Protein AF-G9YD69-F1 (afdb_monomer_lite)

Sequence (138 aa):
MVFEASGNVRYTPLQKWIDHGVGKSYVAKRLKQPLSTAQVQALNQQAGYFVGKPYDILFGWSDTDIYCSELVWKMYFRAAGLKIGTVQRIEDFDLSSPAVKKIIKARYGDKLPLNEQVISPVAMFDSPLLETVASVGY

Radius of gyration: 15.86 Å; chains: 1; bounding box: 36×31×46 Å

Secondary structure (DSSP, 8-state):
-EEEEESEEEEE-HHHHHHTSGGG-EEEEEESSPPPHHHHHHHHHHHHHHTTPBB-SS--SSSSSB-HHHHHHHHHHHHH----S--EEGGGS---SHHHHHHHHHHHTT---TT-EE--HHHHHT-TTEEEEEEE--

pLDDT: mean 96.2, std 3.61, range [61.91, 98.56]

Organism: NCBI:txid1002364

InterPro domains:
  IPR024453 Permuted papain-like amidase enzyme, YaeF/YiiX, C92 family [PF05708] (1-133)
  IPR038765 Papain-like cysteine peptidase superfamily [SSF54001] (1-134)

Foldseek 3Di:
DDFFADQATDDDDPQVVLVVDDVSWDWDKDFPDDDDPQLVVQLVVVSVVRGGQGDDPLQAQDNNHYHGQSSVQVSNCRSPVDRQFDWDFQLVDPCPDPVSVVSCCVRQNVHNPRRGIHDDPVRNVPGPRIDTPDTDPD

Structure (mmCIF, N/CA/C/O backbone):
data_AF-G9YD69-F1
#
_entry.id   AF-G9YD69-F1
#
loop_
_atom_site.group_PDB
_atom_site.id
_atom_site.type_symbol
_atom_site.label_atom_id
_atom_site.label_alt_id
_atom_site.label_comp_id
_atom_site.label_asym_id
_atom_site.label_entity_id
_atom_site.label_seq_id
_atom_site.pdbx_PDB_ins_code
_atom_site.Cartn_x
_atom_site.Cartn_y
_atom_site.Cartn_z
_atom_site.occupancy
_atom_site.B_iso_or_equiv
_atom_site.auth_seq_id
_atom_site.auth_comp_id
_atom_site.auth_asym_id
_atom_site.auth_atom_id
_atom_site.pdbx_PDB_model_num
ATOM 1 N N . MET A 1 1 ? -7.144 12.388 6.286 1.00 95.94 1 MET A N 1
ATOM 2 C CA . MET A 1 1 ? -5.848 12.287 5.578 1.00 95.94 1 MET A CA 1
ATOM 3 C C . MET A 1 1 ? -5.703 10.870 5.047 1.00 95.94 1 MET A C 1
ATOM 5 O O . MET A 1 1 ? -6.295 9.973 5.632 1.00 95.94 1 MET A O 1
ATOM 9 N N . VAL A 1 2 ? -4.933 10.680 3.983 1.00 98.12 2 VAL A N 1
ATOM 10 C CA . VAL A 1 2 ? -4.481 9.387 3.460 1.00 98.12 2 VAL A CA 1
ATOM 11 C C . VAL A 1 2 ? -2.976 9.315 3.683 1.00 98.12 2 VAL A C 1
ATOM 13 O O . VAL A 1 2 ? -2.277 10.279 3.382 1.00 98.12 2 VAL A O 1
ATOM 16 N N . PHE A 1 3 ? -2.493 8.215 4.251 1.00 98.31 3 PHE A N 1
ATOM 17 C CA . PHE A 1 3 ? -1.065 7.949 4.391 1.00 98.31 3 PHE A CA 1
ATOM 18 C C . PHE A 1 3 ? -0.621 7.078 3.218 1.00 98.31 3 PHE A C 1
ATOM 20 O O . PHE A 1 3 ? -1.134 5.973 3.052 1.00 98.31 3 PHE A O 1
ATOM 27 N N . GLU A 1 4 ? 0.261 7.596 2.368 1.00 98.31 4 GLU A N 1
ATOM 28 C CA . GLU A 1 4 ? 0.598 6.978 1.084 1.00 98.31 4 GLU A CA 1
ATOM 29 C C . GLU A 1 4 ? 2.093 7.061 0.775 1.00 98.31 4 GLU A C 1
ATOM 31 O O . GLU A 1 4 ? 2.771 7.980 1.233 1.00 98.31 4 GLU A O 1
ATOM 36 N N . ALA A 1 5 ? 2.579 6.138 -0.059 1.00 97.94 5 ALA A N 1
ATOM 37 C CA . ALA A 1 5 ? 3.870 6.245 -0.730 1.00 97.94 5 ALA A CA 1
ATOM 38 C C . ALA A 1 5 ? 3.651 6.728 -2.174 1.00 97.94 5 ALA A C 1
ATOM 40 O O . ALA A 1 5 ? 3.166 5.973 -3.018 1.00 97.94 5 ALA A O 1
ATOM 41 N N . SER A 1 6 ? 4.002 7.984 -2.461 1.00 93.38 6 SER A N 1
ATOM 42 C CA . SER A 1 6 ? 3.846 8.610 -3.783 1.00 93.38 6 SER A CA 1
ATOM 43 C C . SER A 1 6 ? 5.035 9.541 -4.068 1.00 93.38 6 SER A C 1
ATOM 45 O O . SER A 1 6 ? 4.981 10.744 -3.799 1.00 93.38 6 SER A O 1
ATOM 47 N N . GLY A 1 7 ? 6.156 8.981 -4.526 1.00 95.00 7 GLY A N 1
ATOM 48 C CA . GLY A 1 7 ? 7.460 9.664 -4.597 1.00 95.00 7 GLY A CA 1
ATOM 49 C C . GLY A 1 7 ? 8.198 9.689 -3.251 1.00 95.00 7 GLY A C 1
ATOM 50 O O . GLY A 1 7 ? 9.357 9.293 -3.174 1.00 95.00 7 GLY A O 1
ATOM 51 N N . ASN A 1 8 ? 7.502 10.061 -2.179 1.00 97.19 8 ASN A N 1
ATOM 52 C CA . ASN A 1 8 ? 7.891 9.792 -0.797 1.00 97.19 8 ASN A CA 1
ATOM 53 C C . ASN A 1 8 ? 6.663 9.404 0.035 1.00 97.19 8 ASN A C 1
ATOM 55 O O . ASN A 1 8 ? 5.520 9.573 -0.406 1.00 97.19 8 ASN A O 1
ATOM 59 N N . VAL A 1 9 ? 6.902 8.860 1.225 1.00 98.56 9 VAL A N 1
ATOM 60 C CA . VAL A 1 9 ? 5.839 8.538 2.177 1.00 98.56 9 VAL A CA 1
ATOM 61 C C . VAL A 1 9 ? 5.357 9.802 2.880 1.00 98.56 9 VAL A C 1
ATOM 63 O O . VAL A 1 9 ? 6.141 10.500 3.529 1.00 98.56 9 VAL A O 1
ATOM 66 N N . ARG A 1 10 ? 4.057 10.091 2.791 1.00 98.12 10 ARG A N 1
ATOM 67 C CA . ARG A 1 10 ? 3.467 11.327 3.319 1.00 98.12 10 ARG A CA 1
ATOM 68 C C . ARG A 1 10 ? 1.991 11.185 3.670 1.00 98.12 10 ARG A C 1
ATOM 70 O O . ARG A 1 10 ? 1.322 10.230 3.285 1.00 98.12 10 ARG A O 1
ATOM 77 N N . TYR A 1 11 ? 1.480 12.201 4.360 1.00 98.12 11 TYR A N 1
ATOM 78 C CA . TYR A 1 11 ? 0.049 12.404 4.543 1.00 98.12 11 TYR A CA 1
ATOM 79 C C . TYR A 1 11 ? -0.498 13.356 3.481 1.00 98.12 11 TYR A C 1
ATOM 81 O O . TYR A 1 11 ? -0.031 14.487 3.351 1.00 98.12 11 TYR A O 1
ATOM 89 N N . THR A 1 12 ? -1.554 12.935 2.795 1.00 98.25 12 THR A N 1
ATOM 90 C CA . THR A 1 12 ? -2.268 13.737 1.797 1.00 98.25 12 THR A CA 1
ATOM 91 C C . THR A 1 12 ? -3.707 13.985 2.263 1.00 98.25 12 THR A C 1
ATOM 93 O O . THR A 1 12 ? -4.352 13.075 2.790 1.00 98.25 12 THR A O 1
ATOM 96 N N . PRO A 1 13 ? -4.262 15.203 2.134 1.00 98.44 13 PRO A N 1
ATOM 97 C CA . PRO A 1 13 ? -5.683 15.439 2.392 1.00 98.44 13 PRO A CA 1
ATOM 98 C C . PRO A 1 13 ? -6.558 14.518 1.540 1.00 98.44 13 PRO A C 1
ATOM 100 O O . PRO A 1 13 ? -6.278 14.339 0.360 1.00 98.44 13 PRO A O 1
ATOM 103 N N . LEU A 1 14 ? -7.623 13.953 2.121 1.00 97.94 14 LEU A N 1
ATOM 104 C CA . LEU A 1 14 ? -8.449 12.946 1.435 1.00 97.94 14 LEU A CA 1
ATOM 105 C C . LEU A 1 14 ? -8.979 13.462 0.091 1.00 97.94 14 LEU A C 1
ATOM 107 O O . LEU A 1 14 ? -8.839 12.778 -0.914 1.00 97.94 14 LEU A O 1
ATOM 111 N N . GLN A 1 15 ? -9.507 14.688 0.063 1.00 97.75 15 GLN A N 1
ATOM 112 C CA . GLN A 1 15 ? -10.021 15.281 -1.170 1.00 97.75 15 GLN A CA 1
ATOM 113 C C . GLN A 1 15 ? -8.933 15.414 -2.243 1.00 97.75 15 GLN A C 1
ATOM 115 O O . GLN A 1 15 ? -9.139 15.012 -3.380 1.00 97.75 15 GLN A O 1
ATOM 120 N N . LYS A 1 16 ? -7.741 15.886 -1.857 1.00 98.19 16 LYS A N 1
ATOM 121 C CA . LYS A 1 16 ? -6.597 16.002 -2.769 1.00 98.19 16 LYS A CA 1
ATOM 122 C C . LYS A 1 16 ? -6.154 14.640 -3.306 1.00 98.19 16 LYS A C 1
ATOM 124 O O . LYS A 1 16 ? -5.803 14.531 -4.472 1.00 98.19 16 LYS A O 1
ATOM 129 N N . TRP A 1 17 ? -6.175 13.610 -2.462 1.00 98.44 17 TRP A N 1
ATOM 130 C CA . TRP A 1 17 ? -5.864 12.242 -2.871 1.00 98.44 17 TRP A CA 1
ATOM 131 C C . TRP A 1 17 ? -6.875 11.718 -3.901 1.00 98.44 17 TRP A C 1
ATOM 133 O O . TRP A 1 17 ? -6.474 11.198 -4.937 1.00 98.44 17 TRP A O 1
ATOM 143 N N . ILE A 1 18 ? -8.174 11.936 -3.659 1.00 97.94 18 ILE A N 1
ATOM 144 C CA . ILE A 1 18 ? -9.256 11.583 -4.593 1.00 97.94 18 ILE A CA 1
ATOM 145 C C . ILE A 1 18 ? -9.096 12.329 -5.925 1.00 97.94 18 ILE A C 1
ATOM 147 O O . ILE A 1 18 ? -9.249 11.729 -6.985 1.00 97.94 18 ILE A O 1
ATOM 151 N N . ASP A 1 19 ? -8.743 13.617 -5.889 1.00 97.62 19 ASP A N 1
ATOM 152 C CA . ASP A 1 19 ? -8.570 14.439 -7.092 1.00 97.62 19 ASP A CA 1
ATOM 153 C C . ASP A 1 19 ? -7.408 13.977 -7.994 1.00 97.62 19 ASP A C 1
ATOM 155 O O . ASP A 1 19 ? -7.397 14.313 -9.177 1.00 97.62 19 ASP A O 1
ATOM 159 N N . HIS A 1 20 ? -6.449 13.197 -7.477 1.00 96.44 20 HIS A N 1
ATOM 160 C CA . HIS A 1 20 ? -5.389 12.583 -8.287 1.00 96.44 20 HIS A CA 1
ATOM 161 C C . HIS A 1 20 ? -5.841 11.304 -9.016 1.00 96.44 20 HIS A C 1
ATOM 163 O O . HIS A 1 20 ? -5.164 10.856 -9.943 1.00 96.44 20 HIS A O 1
ATOM 169 N N . GLY A 1 21 ? -6.945 10.686 -8.586 1.00 95.44 21 GLY A N 1
ATOM 170 C CA . GLY A 1 21 ? -7.464 9.452 -9.167 1.00 95.44 21 GLY A CA 1
ATOM 171 C C . GLY A 1 21 ? -8.127 9.682 -10.525 1.00 95.44 21 GLY A C 1
ATOM 172 O O . GLY A 1 21 ? -8.810 10.684 -10.746 1.00 95.44 21 GLY A O 1
ATOM 173 N N . VAL A 1 22 ? -7.975 8.722 -11.440 1.00 96.06 22 VAL A N 1
ATOM 174 C CA . VAL A 1 22 ? -8.685 8.742 -12.729 1.00 96.06 22 VAL A CA 1
ATOM 175 C C . VAL A 1 22 ? -10.192 8.757 -12.470 1.00 96.06 22 VAL A C 1
ATOM 177 O O . VAL A 1 22 ? -10.711 7.919 -11.737 1.00 96.06 22 VAL A O 1
ATOM 180 N N . GLY A 1 23 ? -10.887 9.749 -13.030 1.00 96.62 23 GLY A N 1
ATOM 181 C CA . GLY A 1 23 ? -12.329 9.923 -12.832 1.00 96.62 23 GLY A CA 1
ATOM 182 C C . GLY A 1 23 ? -12.743 10.276 -11.399 1.00 96.62 23 GLY A C 1
ATOM 183 O O . GLY A 1 23 ? -13.936 10.302 -11.117 1.00 96.62 23 GLY A O 1
ATOM 184 N N . LYS A 1 24 ? -11.787 10.558 -10.498 1.00 96.81 24 LYS A N 1
ATOM 185 C CA . LYS A 1 24 ? -12.022 10.723 -9.053 1.00 96.81 24 LYS A CA 1
ATOM 186 C C . LYS A 1 24 ? -12.693 9.503 -8.403 1.00 96.81 24 LYS A C 1
ATOM 188 O O . LYS A 1 24 ? -13.314 9.623 -7.346 1.00 96.81 24 LYS A O 1
ATOM 193 N N . SER A 1 25 ? -12.569 8.335 -9.034 1.00 96.81 25 SER A N 1
ATOM 194 C CA . SER A 1 25 ? -13.144 7.086 -8.550 1.00 96.81 25 SER A CA 1
ATOM 195 C C . SER A 1 25 ? -12.289 6.489 -7.438 1.00 96.81 25 SER A C 1
ATOM 197 O O . SER A 1 25 ? -11.058 6.536 -7.487 1.00 96.81 25 SER A O 1
ATOM 199 N N . TYR A 1 26 ? -12.932 5.896 -6.436 1.00 97.56 26 TYR A N 1
ATOM 200 C CA . TYR A 1 26 ? -12.238 5.177 -5.373 1.00 97.56 26 TYR A CA 1
ATOM 201 C C . TYR A 1 26 ? -13.115 4.094 -4.747 1.00 97.56 26 TYR A C 1
ATOM 203 O O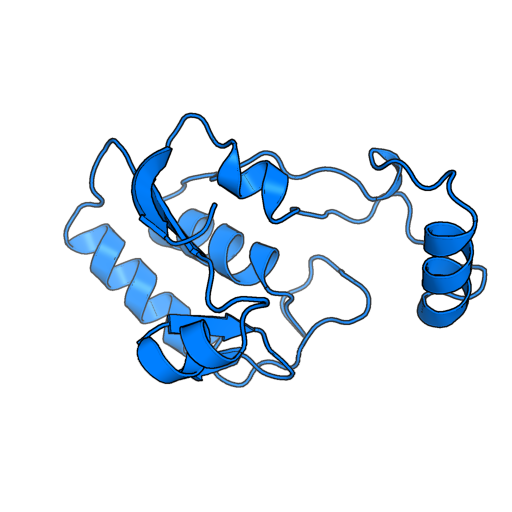 . TYR A 1 26 ? -14.342 4.178 -4.734 1.00 97.56 26 TYR A O 1
ATOM 211 N N . VAL A 1 27 ? -12.459 3.106 -4.143 1.00 98.25 27 VAL A N 1
ATOM 212 C CA . VAL A 1 27 ? -13.093 2.103 -3.285 1.00 98.25 27 VAL A CA 1
ATOM 213 C C . VAL A 1 27 ? -12.361 2.089 -1.951 1.00 98.25 27 VAL A C 1
ATOM 215 O O . VAL A 1 27 ? -11.134 2.014 -1.909 1.00 98.25 27 VAL A O 1
ATOM 218 N N . ALA A 1 28 ? -13.108 2.160 -0.851 1.00 98.25 28 ALA A N 1
ATOM 219 C CA . ALA A 1 28 ? -12.563 2.065 0.495 1.00 98.25 28 ALA A CA 1
ATOM 220 C C . ALA A 1 28 ? -12.857 0.687 1.090 1.00 98.25 28 ALA A C 1
ATOM 222 O O . ALA A 1 28 ? -14.010 0.249 1.151 1.00 98.25 28 ALA A O 1
ATOM 223 N N . LYS A 1 29 ? -11.800 0.028 1.567 1.00 98.25 29 LYS A N 1
ATOM 224 C CA . LYS A 1 29 ? -11.862 -1.250 2.277 1.00 98.25 29 LYS A CA 1
ATOM 225 C C . LYS A 1 29 ? -11.600 -1.042 3.769 1.00 98.25 29 LYS A C 1
ATOM 227 O O . LYS A 1 29 ? -10.810 -0.178 4.149 1.00 98.25 29 LYS A O 1
ATOM 232 N N . ARG A 1 30 ? -12.240 -1.848 4.614 1.00 98.12 30 ARG A N 1
ATOM 233 C CA . ARG A 1 30 ? -12.033 -1.885 6.070 1.00 98.12 30 ARG A CA 1
ATOM 234 C C . ARG A 1 30 ? -11.933 -3.331 6.542 1.00 98.12 30 ARG A C 1
ATOM 236 O O . ARG A 1 30 ? -12.529 -4.205 5.929 1.00 98.12 30 ARG A O 1
ATOM 243 N N . LEU A 1 31 ? -11.189 -3.584 7.619 1.00 98.25 31 LEU A N 1
ATOM 244 C CA . LEU A 1 31 ? -11.210 -4.889 8.283 1.00 98.25 31 LEU A CA 1
ATOM 245 C C . LEU A 1 31 ? -12.619 -5.205 8.799 1.00 98.25 31 LEU A C 1
ATOM 247 O O . LEU A 1 31 ? -13.207 -4.385 9.501 1.00 98.25 31 LEU A O 1
ATOM 251 N N . LYS A 1 32 ? -13.101 -6.419 8.518 1.00 98.25 32 LYS A N 1
ATOM 252 C CA . LYS A 1 32 ? -14.365 -6.952 9.060 1.00 98.25 32 LYS A CA 1
ATOM 253 C C . LYS A 1 32 ? -14.345 -7.032 10.585 1.00 98.25 32 LYS A C 1
ATOM 255 O O . LYS A 1 32 ? -15.362 -6.849 11.238 1.00 98.25 32 LYS A O 1
ATOM 260 N N . GLN A 1 33 ? -13.172 -7.333 11.141 1.00 96.69 33 GLN A N 1
ATOM 261 C CA . GLN A 1 33 ? -12.919 -7.303 12.576 1.00 96.69 33 GLN A CA 1
ATOM 262 C C . GLN A 1 33 ? -12.113 -6.042 12.902 1.00 96.69 33 GLN A C 1
ATOM 264 O O . GLN A 1 33 ? -10.963 -5.940 12.463 1.00 96.69 33 GLN A O 1
ATOM 269 N N . PRO A 1 34 ? -12.693 -5.061 13.616 1.00 96.12 34 PRO A N 1
ATOM 270 C CA . PRO A 1 34 ? -11.999 -3.825 13.946 1.00 96.12 34 PRO A CA 1
ATOM 271 C C . PRO A 1 34 ? -10.720 -4.076 14.749 1.00 96.12 34 PRO A C 1
ATOM 273 O O . PRO A 1 34 ? -10.663 -4.969 15.593 1.00 96.12 34 PRO A O 1
ATOM 276 N N . LEU A 1 35 ? -9.703 -3.244 14.516 1.00 96.88 35 LEU A N 1
ATOM 277 C CA . LEU A 1 35 ? -8.502 -3.231 15.346 1.00 96.88 35 LEU A CA 1
ATOM 278 C C . LEU A 1 35 ? -8.845 -2.806 16.778 1.00 96.88 35 LEU A C 1
ATOM 280 O O . LEU A 1 35 ? -9.661 -1.906 16.991 1.00 96.88 35 LEU A O 1
ATOM 284 N N . SER A 1 36 ? -8.163 -3.397 17.757 1.00 97.94 36 SER A N 1
ATOM 285 C CA . SER A 1 36 ? -8.202 -2.906 19.133 1.00 97.94 36 SER A CA 1
ATOM 286 C C . SER A 1 36 ? -7.565 -1.517 19.234 1.00 97.94 36 SER A C 1
ATOM 288 O O . SER A 1 36 ? -6.736 -1.129 18.406 1.00 97.94 36 SER A O 1
ATOM 290 N N . THR A 1 37 ? -7.884 -0.770 20.293 1.00 98.06 37 THR A N 1
ATOM 291 C CA . THR A 1 37 ? -7.274 0.546 20.551 1.00 98.06 37 THR A CA 1
ATOM 292 C C . THR A 1 37 ? -5.743 0.485 20.550 1.00 98.06 37 THR A C 1
ATOM 294 O O . THR A 1 37 ? -5.095 1.355 19.971 1.00 98.06 37 THR A O 1
ATOM 297 N N . ALA A 1 38 ? -5.160 -0.570 21.130 1.00 98.12 38 ALA A N 1
ATOM 298 C CA . ALA A 1 38 ? -3.712 -0.773 21.151 1.00 98.12 38 ALA A CA 1
ATOM 299 C C . ALA A 1 38 ? -3.135 -1.006 19.743 1.00 98.12 38 ALA A C 1
ATOM 301 O O . ALA A 1 38 ? -2.106 -0.432 19.396 1.00 98.12 38 ALA A O 1
ATOM 302 N N . GLN A 1 39 ? -3.820 -1.786 18.901 1.00 98.06 39 GLN A N 1
ATOM 303 C CA . GLN A 1 39 ? -3.404 -2.013 17.512 1.00 98.06 39 GLN A CA 1
ATOM 304 C C . GLN A 1 39 ? -3.505 -0.736 16.666 1.00 98.06 39 GLN A C 1
ATOM 306 O O . GLN A 1 39 ? -2.620 -0.465 15.859 1.00 98.06 39 GLN A O 1
ATOM 311 N N . VAL A 1 40 ? -4.540 0.089 16.871 1.00 97.19 40 VAL A N 1
ATOM 312 C CA . VAL A 1 40 ? -4.661 1.401 16.209 1.00 97.19 40 VAL A CA 1
ATOM 313 C C . VAL A 1 40 ? -3.520 2.332 16.628 1.00 97.19 40 VAL A C 1
ATOM 315 O O . VAL A 1 40 ? -2.919 2.994 15.782 1.00 97.19 40 VAL A O 1
ATOM 318 N N . GLN A 1 41 ? -3.184 2.370 17.919 1.00 97.25 41 GLN A N 1
ATOM 319 C CA . GLN A 1 41 ? -2.049 3.151 18.418 1.00 97.25 41 GLN A CA 1
ATOM 320 C C . GLN A 1 41 ? -0.726 2.672 17.811 1.00 97.25 41 GLN A C 1
ATOM 322 O O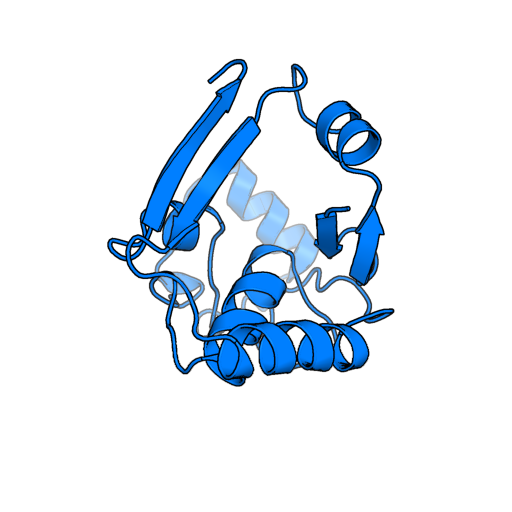 . GLN A 1 41 ? 0.041 3.497 17.318 1.00 97.25 41 GLN A O 1
ATOM 327 N N . ALA A 1 42 ? -0.489 1.359 17.769 1.00 97.69 42 ALA A N 1
ATOM 328 C CA . ALA A 1 42 ? 0.694 0.781 17.138 1.00 97.69 42 ALA A CA 1
ATOM 329 C C . ALA A 1 42 ? 0.769 1.121 15.638 1.00 97.69 42 ALA A C 1
ATOM 331 O O . ALA A 1 42 ? 1.838 1.464 15.137 1.00 97.69 42 ALA A O 1
ATOM 332 N N . LEU A 1 43 ? -0.361 1.108 14.924 1.00 95.62 43 LEU A N 1
ATOM 333 C CA . LEU A 1 43 ? -0.423 1.463 13.503 1.00 95.62 43 LEU A CA 1
ATOM 334 C C . LEU A 1 43 ? -0.055 2.936 13.270 1.00 95.62 43 LEU A C 1
ATOM 336 O O . LEU A 1 43 ? 0.725 3.242 12.369 1.00 95.62 43 LEU A O 1
ATOM 340 N N . ASN A 1 44 ? -0.539 3.840 14.124 1.00 94.31 44 ASN A N 1
ATOM 341 C CA . ASN A 1 44 ? -0.160 5.254 14.079 1.00 94.31 44 ASN A CA 1
ATOM 342 C C . ASN A 1 44 ? 1.321 5.477 14.429 1.00 94.31 44 ASN A C 1
ATOM 344 O O . ASN A 1 44 ? 1.972 6.321 13.817 1.00 94.31 44 ASN A O 1
ATOM 348 N N . GLN A 1 45 ? 1.883 4.709 15.368 1.00 95.38 45 GLN A N 1
ATOM 349 C CA . GLN A 1 45 ? 3.315 4.766 15.690 1.00 95.38 45 GLN A CA 1
ATOM 350 C C . GLN A 1 45 ? 4.183 4.293 14.518 1.00 95.38 45 GLN A C 1
ATOM 352 O O . GLN A 1 45 ? 5.194 4.927 14.214 1.00 95.38 45 GLN A O 1
ATOM 357 N N . GLN A 1 46 ? 3.770 3.234 13.810 1.00 94.50 46 GLN A N 1
ATOM 358 C CA . GLN A 1 46 ? 4.463 2.768 12.603 1.00 94.50 46 GLN A CA 1
ATOM 359 C C . GLN A 1 46 ? 4.532 3.852 11.527 1.00 94.50 46 GLN A C 1
ATOM 361 O O . GLN A 1 46 ? 5.534 3.938 10.822 1.00 94.50 46 GLN A O 1
ATOM 366 N N . ALA A 1 47 ? 3.523 4.721 11.417 1.00 94.25 47 ALA A N 1
ATOM 367 C CA . ALA A 1 47 ? 3.571 5.811 10.451 1.00 94.25 47 ALA A CA 1
ATOM 368 C C . ALA A 1 47 ? 4.808 6.705 10.661 1.00 94.25 47 ALA A C 1
ATOM 370 O O . ALA A 1 47 ? 5.470 7.050 9.687 1.00 94.25 47 ALA A O 1
ATOM 371 N N . GLY A 1 48 ? 5.197 6.987 11.911 1.00 94.44 48 GLY A N 1
ATOM 372 C CA . GLY A 1 48 ? 6.409 7.757 12.221 1.00 94.44 48 GLY A CA 1
ATOM 373 C C . GLY A 1 48 ? 7.706 7.123 11.701 1.00 94.44 48 GLY A C 1
ATOM 374 O O . GLY A 1 48 ? 8.621 7.847 11.327 1.00 94.44 48 GLY A O 1
ATOM 375 N N . TYR A 1 49 ? 7.769 5.791 11.611 1.00 95.44 49 TYR A N 1
ATOM 376 C CA . TYR A 1 49 ? 8.913 5.076 11.035 1.00 95.44 49 TYR A CA 1
ATOM 377 C C . TYR A 1 49 ? 8.996 5.229 9.509 1.00 95.44 49 TYR A C 1
ATOM 379 O O . TYR A 1 49 ? 10.091 5.286 8.952 1.00 95.44 49 TYR A O 1
ATOM 387 N N . PHE A 1 50 ? 7.849 5.270 8.824 1.00 97.44 50 PHE A N 1
ATOM 388 C CA . PHE A 1 50 ? 7.804 5.282 7.360 1.00 97.44 50 PHE A CA 1
ATOM 389 C C . PHE A 1 50 ? 7.773 6.683 6.746 1.00 97.44 50 PHE A C 1
ATOM 391 O O . PHE A 1 50 ? 8.224 6.828 5.613 1.00 97.44 50 PHE A O 1
ATOM 398 N N . VAL A 1 51 ? 7.254 7.701 7.447 1.00 97.94 51 VAL A N 1
ATOM 399 C CA . VAL A 1 51 ? 7.169 9.084 6.936 1.00 97.94 51 VAL A CA 1
ATOM 400 C C . VAL A 1 51 ? 8.519 9.534 6.367 1.00 97.94 51 VAL A C 1
ATOM 402 O O . VAL A 1 51 ? 9.555 9.419 7.014 1.00 97.94 51 VAL A O 1
ATOM 405 N N . GLY A 1 52 ? 8.496 10.075 5.148 1.00 97.94 52 GLY A N 1
ATOM 406 C CA . GLY A 1 52 ? 9.673 10.608 4.466 1.00 97.94 52 GLY A CA 1
ATOM 407 C C . GLY A 1 52 ? 10.506 9.583 3.695 1.00 97.94 52 GLY A C 1
ATOM 408 O O . GLY A 1 52 ? 11.347 10.004 2.902 1.00 97.94 52 GLY A O 1
ATOM 409 N N . LYS A 1 53 ? 10.268 8.270 3.848 1.00 98.31 53 LYS A N 1
ATOM 410 C CA . LYS A 1 53 ? 10.980 7.264 3.045 1.00 98.31 53 LYS A CA 1
ATOM 411 C C . LYS A 1 53 ? 10.734 7.481 1.545 1.00 98.31 53 LYS A C 1
ATOM 413 O O . LYS A 1 53 ? 9.610 7.833 1.162 1.00 98.31 53 LYS A O 1
ATOM 418 N N . PRO A 1 54 ? 11.763 7.303 0.700 1.00 98.19 54 PRO A N 1
ATOM 419 C CA . PRO A 1 54 ? 11.624 7.429 -0.744 1.00 98.19 54 PRO A CA 1
ATOM 420 C C . PRO A 1 54 ? 10.753 6.307 -1.316 1.00 98.19 54 PRO A C 1
ATOM 422 O O . PRO A 1 54 ? 10.613 5.237 -0.723 1.00 98.19 54 PRO A O 1
ATOM 425 N N . TYR A 1 55 ? 10.153 6.572 -2.474 1.00 98.06 55 TYR A N 1
ATOM 426 C CA . TYR A 1 55 ? 9.374 5.571 -3.190 1.00 98.06 55 TYR A CA 1
ATOM 427 C C . TYR A 1 55 ? 10.279 4.516 -3.818 1.00 98.06 55 TYR A C 1
ATOM 429 O O . TYR A 1 55 ? 11.217 4.858 -4.541 1.00 98.06 55 TYR A O 1
ATOM 437 N N . ASP A 1 56 ? 9.939 3.251 -3.596 1.00 97.50 56 ASP A N 1
ATOM 438 C CA . ASP A 1 56 ? 10.655 2.132 -4.193 1.00 97.50 56 ASP A CA 1
ATOM 439 C C . ASP A 1 56 ? 10.176 1.891 -5.629 1.00 97.50 56 ASP A C 1
ATOM 441 O O . ASP A 1 56 ? 9.073 1.399 -5.889 1.00 97.50 56 ASP A O 1
ATOM 445 N N . ILE A 1 57 ? 11.026 2.257 -6.586 1.00 93.31 57 ILE A N 1
ATOM 446 C CA . ILE A 1 57 ? 10.772 2.008 -8.006 1.00 93.31 57 ILE A CA 1
ATOM 447 C C . ILE A 1 57 ? 11.129 0.580 -8.421 1.00 93.31 57 ILE A C 1
ATOM 449 O O . ILE A 1 57 ? 10.670 0.147 -9.471 1.00 93.31 57 ILE A O 1
ATOM 453 N N . LEU A 1 58 ? 11.949 -0.134 -7.655 1.00 93.25 58 LEU A N 1
ATOM 454 C CA . LEU A 1 58 ? 12.409 -1.493 -7.928 1.00 93.25 58 LEU A CA 1
ATOM 455 C C . LEU A 1 58 ? 11.553 -2.559 -7.235 1.00 93.25 58 LEU A C 1
ATOM 457 O O . LEU A 1 58 ? 11.761 -3.739 -7.506 1.00 93.25 58 LEU A O 1
ATOM 461 N N . PHE A 1 59 ? 10.560 -2.170 -6.434 1.00 94.31 59 PHE A N 1
ATOM 462 C CA . PHE A 1 59 ? 9.665 -3.089 -5.725 1.00 94.31 59 PHE A CA 1
ATOM 463 C C . PHE A 1 59 ? 10.425 -4.163 -4.928 1.00 94.31 59 PHE A C 1
ATOM 465 O O . PHE A 1 59 ? 10.054 -5.336 -4.951 1.00 94.31 59 PHE A O 1
ATOM 472 N N . GLY A 1 60 ? 11.512 -3.766 -4.271 1.00 94.44 60 GLY A N 1
ATOM 473 C CA . GLY A 1 60 ? 12.207 -4.587 -3.295 1.00 94.44 60 GLY A CA 1
ATOM 474 C C . GLY A 1 60 ? 11.394 -4.743 -2.010 1.00 94.44 60 GLY A C 1
ATOM 475 O O . GLY A 1 60 ? 10.395 -4.065 -1.787 1.00 94.44 60 GLY A O 1
ATOM 476 N N . TRP A 1 61 ? 11.825 -5.663 -1.146 1.00 97.19 61 TRP A N 1
ATOM 477 C CA . TRP A 1 61 ? 11.147 -5.926 0.131 1.00 97.19 61 TRP A CA 1
ATOM 478 C C . TRP A 1 61 ? 11.866 -5.353 1.360 1.00 97.19 61 TRP A C 1
ATOM 480 O O . TRP A 1 61 ? 11.495 -5.615 2.513 1.00 97.19 61 TRP A O 1
ATOM 490 N N . SER A 1 62 ? 12.933 -4.587 1.142 1.00 96.19 62 SER A N 1
ATOM 491 C CA . SER A 1 62 ? 13.676 -3.936 2.221 1.00 96.19 62 SER A CA 1
ATOM 492 C C . SER A 1 62 ? 12.893 -2.748 2.808 1.00 96.19 62 SER A C 1
ATOM 494 O O . SER A 1 62 ? 1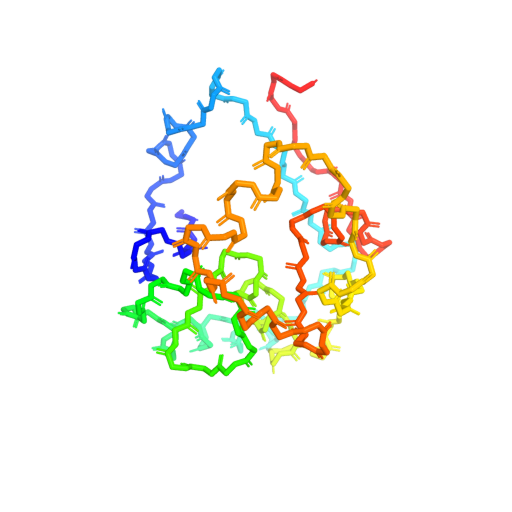1.804 -2.424 2.358 1.00 96.19 62 SER A O 1
ATOM 496 N N . ASP A 1 63 ? 13.410 -2.105 3.855 1.00 95.38 63 ASP A N 1
ATOM 497 C CA . ASP A 1 63 ? 12.792 -0.893 4.417 1.00 95.38 63 ASP A CA 1
ATOM 498 C C . ASP A 1 63 ? 13.491 0.405 3.967 1.00 95.38 63 ASP A C 1
ATOM 500 O O . ASP A 1 63 ? 13.195 1.471 4.517 1.00 95.38 63 ASP A O 1
ATOM 504 N N . THR A 1 64 ? 14.462 0.358 3.046 1.00 96.00 64 THR A N 1
ATOM 505 C CA . THR A 1 64 ? 15.207 1.561 2.615 1.00 96.00 64 THR A CA 1
ATOM 506 C C . THR A 1 64 ? 14.321 2.563 1.886 1.00 96.00 64 THR A C 1
ATOM 508 O O . THR A 1 64 ? 14.368 3.765 2.145 1.00 96.00 64 THR A O 1
ATOM 511 N N . ASP A 1 65 ? 13.476 2.030 1.030 1.00 97.31 65 ASP A N 1
ATOM 512 C CA . ASP A 1 65 ? 12.480 2.644 0.180 1.00 97.31 65 ASP A CA 1
ATOM 513 C C . ASP A 1 65 ? 11.205 1.804 0.291 1.00 97.31 65 ASP A C 1
ATOM 515 O O . ASP A 1 65 ? 11.220 0.715 0.864 1.00 97.31 65 ASP A O 1
ATOM 519 N N . ILE A 1 66 ? 10.066 2.357 -0.126 1.00 98.50 66 ILE A N 1
ATOM 520 C CA . ILE A 1 66 ? 8.798 1.639 0.010 1.00 98.50 66 ILE A CA 1
ATOM 521 C C . ILE A 1 66 ? 7.792 2.034 -1.062 1.00 98.50 66 ILE A C 1
ATOM 523 O O . ILE A 1 66 ? 7.641 3.217 -1.389 1.00 98.50 66 ILE A O 1
ATOM 527 N N . TYR A 1 67 ? 7.076 1.054 -1.606 1.00 98.25 67 TYR A N 1
ATOM 528 C CA . TYR A 1 67 ? 5.983 1.303 -2.547 1.00 98.25 67 TYR A CA 1
ATOM 529 C C . TYR A 1 67 ? 4.608 1.231 -1.869 1.00 98.25 67 TYR A C 1
ATOM 531 O O . TYR A 1 67 ? 4.459 0.910 -0.690 1.00 98.25 67 TYR A O 1
ATOM 539 N N . CYS A 1 68 ? 3.569 1.615 -2.612 1.00 97.81 68 CYS A N 1
ATOM 540 C CA . CYS A 1 68 ? 2.256 1.943 -2.054 1.00 97.81 68 CYS A CA 1
ATOM 541 C C . CYS A 1 68 ? 1.583 0.791 -1.288 1.00 97.81 68 CYS A C 1
ATOM 543 O O . CYS A 1 68 ? 1.148 0.994 -0.156 1.00 97.81 68 CYS A O 1
ATOM 545 N N . SER A 1 69 ? 1.496 -0.405 -1.869 1.00 98.31 69 SER A N 1
ATOM 546 C CA . SER A 1 69 ? 0.877 -1.566 -1.217 1.00 98.31 69 SER A CA 1
ATOM 547 C C . SER A 1 69 ? 1.765 -2.173 -0.129 1.00 98.31 69 SER A C 1
ATOM 549 O O . SER A 1 69 ? 1.256 -2.568 0.918 1.00 98.31 69 SER A O 1
ATOM 551 N N . GLU A 1 70 ? 3.085 -2.182 -0.314 1.00 98.50 70 GLU A N 1
ATOM 552 C CA . GLU A 1 70 ? 4.033 -2.629 0.711 1.00 98.50 70 GLU A CA 1
ATOM 553 C C . GLU A 1 70 ? 3.918 -1.815 1.997 1.00 98.50 70 GLU A C 1
ATOM 555 O O . GLU A 1 70 ? 3.846 -2.403 3.077 1.00 98.50 70 GLU A O 1
ATOM 560 N N . LEU A 1 71 ? 3.827 -0.484 1.888 1.00 98.56 71 LEU A N 1
ATOM 561 C CA . LEU A 1 71 ? 3.627 0.410 3.028 1.00 98.56 71 LEU A CA 1
ATOM 562 C C . LEU A 1 71 ? 2.443 -0.041 3.877 1.00 98.56 71 LEU A C 1
ATOM 564 O O . LEU A 1 71 ? 2.578 -0.281 5.078 1.00 98.56 71 LEU A O 1
ATOM 568 N N . VAL A 1 72 ? 1.281 -0.184 3.244 1.00 98.19 72 VAL A N 1
ATOM 569 C CA . VAL A 1 72 ? 0.049 -0.535 3.948 1.00 98.19 72 VAL A CA 1
ATOM 570 C C . VAL A 1 72 ? 0.161 -1.947 4.529 1.00 98.19 72 VAL A C 1
ATOM 572 O O . VAL A 1 72 ? -0.155 -2.150 5.701 1.00 98.19 72 VAL A O 1
ATOM 575 N N . TRP A 1 73 ? 0.673 -2.918 3.767 1.00 98.56 73 TRP A N 1
ATOM 576 C CA . TRP A 1 73 ? 0.822 -4.295 4.238 1.00 98.56 73 TRP A CA 1
ATOM 577 C C . TRP A 1 73 ? 1.768 -4.390 5.444 1.00 98.56 73 TRP A C 1
ATOM 579 O O . TRP A 1 73 ? 1.396 -4.961 6.471 1.00 98.56 73 TRP A O 1
ATOM 589 N N . LYS A 1 74 ? 2.959 -3.773 5.369 1.00 98.38 74 LYS A N 1
ATOM 590 C CA . LYS A 1 74 ? 3.950 -3.768 6.458 1.00 98.38 74 LYS A CA 1
ATOM 591 C C . LYS A 1 74 ? 3.406 -3.080 7.706 1.00 98.38 74 LYS A C 1
ATOM 593 O O . LYS A 1 74 ? 3.642 -3.580 8.804 1.00 98.38 74 LYS A O 1
ATOM 598 N N . MET A 1 75 ? 2.645 -1.991 7.570 1.00 97.75 75 MET A N 1
ATOM 599 C CA . MET A 1 75 ? 2.010 -1.326 8.715 1.00 97.75 75 MET A CA 1
ATOM 600 C C . MET A 1 75 ? 1.029 -2.245 9.448 1.00 97.75 75 MET A C 1
ATOM 602 O O . MET A 1 75 ? 1.136 -2.393 10.665 1.00 97.75 75 MET A O 1
ATOM 606 N N . TYR A 1 76 ? 0.108 -2.895 8.732 1.00 98.00 76 TYR A N 1
ATOM 607 C CA . TYR A 1 76 ? -0.854 -3.818 9.349 1.00 98.00 76 TYR A CA 1
ATOM 608 C C . TYR A 1 76 ? -0.171 -5.048 9.950 1.00 98.00 76 TYR A C 1
ATOM 610 O O . TYR A 1 76 ? -0.507 -5.459 11.065 1.00 98.00 76 TYR A O 1
ATOM 618 N N . PHE A 1 77 ? 0.822 -5.604 9.256 1.00 98.12 77 PHE A N 1
ATOM 619 C CA . PHE A 1 77 ? 1.561 -6.754 9.754 1.00 98.12 77 PHE A CA 1
ATOM 620 C C . PHE A 1 77 ? 2.335 -6.417 11.035 1.00 98.12 77 PHE A C 1
ATOM 622 O O . PHE A 1 77 ? 2.240 -7.150 12.015 1.00 98.12 77 PHE A O 1
ATOM 629 N N . ARG A 1 78 ? 3.043 -5.284 11.079 1.00 97.44 78 ARG A N 1
ATOM 630 C CA . ARG A 1 78 ? 3.849 -4.884 12.247 1.00 97.44 78 ARG A CA 1
ATOM 631 C C . ARG A 1 78 ? 3.009 -4.425 13.434 1.00 97.44 78 ARG A C 1
ATOM 633 O O . ARG A 1 78 ? 3.376 -4.702 14.569 1.00 97.44 78 ARG A O 1
ATOM 640 N N . ALA A 1 79 ? 1.903 -3.726 13.189 1.00 96.62 79 ALA A N 1
ATOM 641 C CA . ALA A 1 79 ? 1.061 -3.193 14.258 1.00 96.62 79 ALA A CA 1
ATOM 642 C C . ALA A 1 79 ? 0.090 -4.227 14.843 1.00 96.62 79 ALA A C 1
ATOM 644 O O . ALA A 1 79 ? -0.269 -4.138 16.016 1.00 96.62 79 ALA A O 1
ATOM 645 N N . ALA A 1 80 ? -0.372 -5.178 14.026 1.00 96.62 80 ALA A N 1
ATOM 646 C CA . ALA A 1 80 ? -1.476 -6.062 14.391 1.00 96.62 80 ALA A CA 1
ATOM 647 C C . ALA A 1 80 ? -1.244 -7.545 14.057 1.00 96.62 80 ALA A C 1
ATOM 649 O O . ALA A 1 80 ? -2.112 -8.362 14.352 1.00 96.62 80 ALA A O 1
ATOM 650 N N . GLY A 1 81 ? -0.117 -7.913 13.439 1.00 97.56 81 GLY A N 1
ATOM 651 C CA . GLY A 1 81 ? 0.140 -9.285 12.981 1.00 97.56 81 GLY A CA 1
ATOM 652 C C . GLY A 1 81 ? -0.726 -9.709 11.789 1.00 97.56 81 GLY A C 1
ATOM 653 O O . GLY A 1 81 ? -0.771 -10.890 11.448 1.00 97.56 81 GLY A O 1
ATOM 654 N N . LEU A 1 82 ? -1.430 -8.767 11.151 1.00 97.94 82 LEU A N 1
ATOM 655 C CA . LEU A 1 82 ? -2.407 -9.057 10.105 1.00 97.94 82 LEU A CA 1
ATOM 656 C C . LEU A 1 82 ? -1.761 -9.035 8.720 1.00 97.94 82 LEU A C 1
ATOM 658 O O . LEU A 1 82 ? -1.232 -8.015 8.283 1.00 97.94 82 LEU A O 1
ATOM 662 N N . LYS A 1 83 ? -1.866 -10.155 8.001 1.00 97.81 83 LYS A N 1
ATOM 663 C CA . LYS A 1 83 ? -1.469 -10.264 6.592 1.00 97.81 83 LYS A CA 1
ATOM 664 C C . LYS A 1 83 ? -2.666 -9.940 5.699 1.00 97.81 83 LYS A C 1
ATOM 666 O O . LYS A 1 83 ? -3.458 -10.815 5.353 1.00 97.81 83 LYS A O 1
ATOM 671 N N . ILE A 1 84 ? -2.822 -8.665 5.358 1.00 97.31 84 ILE A N 1
ATOM 672 C CA . ILE A 1 84 ? -3.898 -8.191 4.479 1.00 97.31 84 ILE A CA 1
ATOM 673 C C . ILE A 1 84 ? -3.542 -8.427 3.010 1.00 97.31 84 ILE A C 1
ATOM 675 O O . ILE A 1 84 ? -3.071 -7.537 2.312 1.00 97.31 84 ILE A O 1
ATOM 679 N N . GLY A 1 85 ? -3.748 -9.665 2.565 1.00 96.94 85 GLY A N 1
ATOM 680 C CA . GLY A 1 85 ? -3.385 -10.124 1.226 1.00 96.94 85 GLY A CA 1
ATOM 681 C C . GLY A 1 85 ? -2.140 -11.007 1.235 1.00 96.94 85 GLY A C 1
ATOM 682 O O . GLY A 1 85 ? -1.359 -11.016 2.195 1.00 96.94 85 GLY A O 1
ATOM 683 N N . THR A 1 86 ? -1.984 -11.775 0.162 1.00 96.19 86 THR A N 1
ATOM 684 C CA . THR A 1 86 ? -0.899 -12.748 0.003 1.00 96.19 86 THR A CA 1
ATOM 685 C C . THR A 1 86 ? 0.304 -12.091 -0.659 1.00 96.19 86 THR A C 1
ATOM 687 O O . THR A 1 86 ? 0.185 -11.544 -1.751 1.00 96.19 86 THR A O 1
ATOM 690 N N . VAL A 1 87 ? 1.463 -12.160 -0.002 1.00 97.25 87 VAL A N 1
ATOM 691 C CA . VAL A 1 87 ? 2.748 -11.777 -0.602 1.00 97.25 87 VAL A CA 1
ATOM 692 C C . VAL A 1 87 ? 3.129 -12.836 -1.634 1.00 97.25 87 VAL A C 1
ATOM 694 O O . VAL A 1 87 ? 3.083 -14.029 -1.337 1.00 97.25 87 VAL A O 1
ATOM 697 N N . GLN A 1 88 ? 3.487 -12.391 -2.831 1.00 96.62 88 GLN A N 1
ATOM 698 C CA . GLN A 1 88 ? 3.855 -13.216 -3.979 1.00 96.62 88 GLN A CA 1
ATOM 699 C C . GLN A 1 88 ? 5.320 -12.961 -4.341 1.00 96.62 88 GLN A C 1
ATOM 701 O O . GLN A 1 88 ? 5.929 -12.017 -3.839 1.00 96.62 88 GLN A O 1
ATOM 706 N N . ARG A 1 89 ? 5.901 -13.781 -5.212 1.00 96.94 89 ARG A N 1
ATOM 707 C CA . ARG A 1 89 ? 7.190 -13.484 -5.848 1.00 96.94 89 ARG A CA 1
ATOM 708 C C . ARG A 1 89 ? 6.956 -12.787 -7.180 1.00 96.94 89 ARG A C 1
ATOM 710 O O . ARG A 1 89 ? 5.903 -12.969 -7.788 1.00 96.94 89 ARG A O 1
ATOM 717 N N . ILE A 1 90 ? 7.935 -12.023 -7.664 1.00 94.44 90 ILE A N 1
ATOM 718 C CA . ILE A 1 90 ? 7.850 -11.376 -8.986 1.00 94.44 90 ILE A CA 1
ATOM 719 C C . ILE A 1 90 ? 7.505 -12.386 -10.090 1.00 94.44 90 ILE A C 1
ATOM 721 O O . ILE A 1 90 ? 6.702 -12.078 -10.969 1.00 94.44 90 ILE A O 1
ATOM 725 N N . GLU A 1 91 ? 8.073 -13.591 -10.039 1.00 94.56 91 GLU A N 1
ATOM 726 C CA . GLU A 1 91 ? 7.799 -14.638 -11.030 1.00 94.56 91 GLU A CA 1
ATOM 727 C C . GLU A 1 91 ? 6.367 -15.186 -11.015 1.00 94.56 91 GLU A C 1
ATOM 729 O O . GLU A 1 91 ? 5.945 -15.787 -12.000 1.00 94.56 91 GLU A O 1
ATOM 734 N N . ASP A 1 92 ? 5.607 -14.956 -9.942 1.00 95.12 92 ASP A N 1
ATOM 735 C CA . ASP A 1 92 ? 4.225 -15.424 -9.826 1.00 95.12 92 ASP A CA 1
ATOM 736 C C . ASP A 1 92 ? 3.230 -14.484 -10.556 1.00 95.12 92 ASP A C 1
ATOM 738 O O . ASP A 1 92 ? 2.045 -14.804 -10.670 1.00 95.12 92 ASP A O 1
ATOM 742 N N . PHE A 1 93 ? 3.678 -13.317 -11.043 1.00 93.19 93 PHE A N 1
ATOM 743 C CA . PHE A 1 93 ? 2.859 -12.371 -11.812 1.00 93.19 93 PHE A CA 1
ATOM 744 C C . PHE A 1 93 ? 2.875 -12.676 -13.318 1.00 93.19 93 PHE A C 1
ATOM 746 O O . PHE A 1 93 ? 3.831 -13.232 -13.854 1.00 93.19 93 PHE A O 1
ATOM 753 N N . ASP A 1 94 ? 1.843 -12.232 -14.045 1.00 92.88 94 ASP A N 1
ATOM 754 C CA . ASP A 1 94 ? 1.858 -12.286 -15.510 1.00 92.88 94 ASP A CA 1
ATOM 755 C C . ASP A 1 94 ? 2.795 -11.215 -16.093 1.00 92.88 94 ASP A C 1
ATOM 757 O O . ASP A 1 94 ? 2.454 -10.036 -16.223 1.00 92.88 94 ASP A O 1
ATOM 761 N N . LEU A 1 95 ? 3.997 -11.652 -16.470 1.00 92.62 95 LEU A N 1
ATOM 762 C CA . LEU A 1 95 ? 5.023 -10.819 -17.100 1.00 92.62 95 LEU A CA 1
ATOM 763 C C . LEU A 1 95 ? 5.042 -10.958 -18.633 1.00 92.62 95 LEU A C 1
ATOM 765 O O . LEU A 1 95 ? 5.974 -10.493 -19.296 1.00 92.62 95 LEU A O 1
ATOM 769 N N . SER A 1 96 ? 4.058 -11.640 -19.226 1.00 92.94 96 SER A N 1
ATOM 770 C CA . SER A 1 96 ? 4.100 -12.045 -20.634 1.00 92.94 96 SER A CA 1
ATOM 771 C C . SER A 1 96 ? 3.849 -10.888 -21.606 1.00 92.94 96 SER A C 1
ATOM 773 O O . SER A 1 96 ? 4.401 -10.898 -22.717 1.00 92.94 96 SER A O 1
ATOM 775 N N . SER A 1 97 ? 3.071 -9.881 -21.187 1.00 96.00 97 SER A N 1
ATOM 776 C CA . SER A 1 97 ? 2.617 -8.811 -22.075 1.00 96.00 97 SER A CA 1
ATOM 777 C C . SER A 1 97 ? 3.776 -7.926 -22.575 1.00 96.00 97 SER A C 1
ATOM 779 O O . SER A 1 97 ? 4.690 -7.594 -21.810 1.00 96.00 97 SER A O 1
ATOM 781 N N . PRO A 1 98 ? 3.755 -7.478 -23.847 1.00 95.19 98 PRO A N 1
ATOM 782 C CA . PRO A 1 98 ? 4.810 -6.618 -24.391 1.00 95.19 98 PRO A CA 1
ATOM 783 C C . PRO A 1 98 ? 5.003 -5.310 -23.609 1.00 95.19 98 PRO A C 1
ATOM 785 O O . PRO A 1 98 ? 6.133 -4.853 -23.428 1.00 95.19 98 PRO A O 1
ATOM 788 N N . ALA A 1 99 ? 3.911 -4.721 -23.112 1.00 93.81 99 ALA A N 1
ATOM 789 C CA . ALA A 1 99 ? 3.957 -3.502 -22.310 1.00 93.81 99 ALA A CA 1
ATOM 790 C C . ALA A 1 99 ? 4.667 -3.731 -20.965 1.00 93.81 99 ALA A C 1
ATOM 792 O O . ALA A 1 99 ? 5.555 -2.956 -20.604 1.00 93.81 99 ALA A O 1
ATOM 793 N N . VAL A 1 100 ? 4.342 -4.826 -20.265 1.00 92.75 100 VAL A N 1
ATOM 794 C CA . VAL A 1 100 ? 4.995 -5.196 -18.999 1.00 92.75 100 VAL A CA 1
ATOM 795 C C . VAL A 1 100 ? 6.480 -5.475 -19.219 1.00 92.75 100 VAL A C 1
ATOM 797 O O . VAL A 1 100 ? 7.312 -4.915 -18.509 1.00 92.75 100 VAL A O 1
ATOM 800 N N . LYS A 1 101 ? 6.845 -6.231 -20.263 1.00 93.25 101 LYS A N 1
ATOM 801 C CA . LYS A 1 101 ? 8.253 -6.497 -20.612 1.00 93.25 101 LYS A CA 1
ATOM 802 C C . LYS A 1 101 ? 9.055 -5.219 -20.861 1.00 93.25 101 LYS A C 1
ATOM 804 O O . LYS A 1 101 ? 10.194 -5.117 -20.410 1.00 93.25 101 LYS A O 1
ATOM 809 N N . LYS A 1 102 ? 8.467 -4.222 -21.533 1.00 94.19 102 LYS A N 1
ATOM 810 C CA . LYS A 1 102 ? 9.117 -2.921 -21.764 1.00 94.19 102 LYS A CA 1
ATOM 811 C C . LYS A 1 102 ? 9.374 -2.174 -20.453 1.00 94.19 102 LYS A C 1
ATOM 813 O O . LYS A 1 102 ? 10.465 -1.637 -20.271 1.00 94.19 102 LYS A O 1
ATOM 818 N N . ILE A 1 103 ? 8.399 -2.163 -19.542 1.00 92.38 103 ILE A N 1
ATOM 819 C CA . ILE A 1 103 ? 8.539 -1.537 -18.218 1.00 92.38 103 ILE A CA 1
ATOM 820 C C . ILE A 1 103 ? 9.606 -2.262 -17.393 1.00 92.38 103 ILE A C 1
ATOM 822 O O . ILE A 1 103 ? 10.472 -1.609 -16.813 1.00 92.38 103 ILE A O 1
ATOM 826 N N . ILE A 1 104 ? 9.595 -3.598 -17.393 1.00 93.50 104 ILE A N 1
ATOM 827 C CA . ILE A 1 104 ? 10.599 -4.424 -16.714 1.00 93.50 104 ILE A CA 1
ATOM 828 C C . ILE A 1 104 ? 11.999 -4.103 -17.229 1.00 93.50 104 ILE A C 1
ATOM 830 O O . ILE A 1 104 ? 12.880 -3.800 -16.431 1.00 93.50 104 ILE A O 1
ATOM 834 N N . LYS A 1 105 ? 12.206 -4.100 -18.550 1.00 93.88 105 LYS A N 1
ATOM 835 C CA . LYS A 1 105 ? 13.516 -3.809 -19.146 1.00 93.88 105 LYS A CA 1
ATOM 836 C C . LYS A 1 105 ? 13.997 -2.397 -18.812 1.00 93.88 105 LYS A C 1
ATOM 838 O O . LYS A 1 105 ? 15.174 -2.219 -18.517 1.00 93.88 105 LYS A O 1
ATOM 843 N N . ALA A 1 106 ? 13.106 -1.404 -18.828 1.00 92.81 106 ALA A N 1
ATOM 844 C CA . ALA A 1 106 ? 13.450 -0.027 -18.473 1.00 92.81 106 ALA A CA 1
ATOM 845 C C . ALA A 1 106 ? 13.859 0.124 -16.998 1.00 92.81 106 ALA A C 1
ATOM 847 O O . ALA A 1 106 ? 14.667 0.986 -16.670 1.00 92.81 106 ALA A O 1
ATOM 848 N N . ARG A 1 107 ? 13.296 -0.706 -16.117 1.00 92.62 107 ARG A N 1
ATOM 849 C CA . ARG A 1 107 ? 13.468 -0.616 -14.665 1.00 92.62 107 A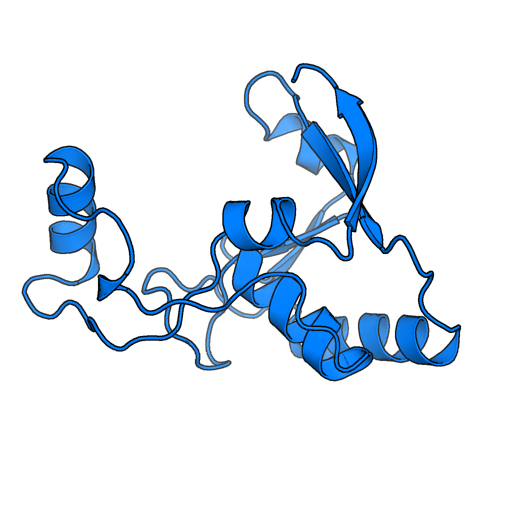RG A CA 1
ATOM 850 C C . ARG A 1 107 ? 14.599 -1.488 -14.126 1.00 92.62 107 ARG A C 1
ATOM 852 O O . ARG A 1 107 ? 15.385 -1.026 -13.312 1.00 92.62 107 ARG A O 1
ATOM 859 N N . TYR A 1 108 ? 14.681 -2.730 -14.589 1.00 93.06 108 TYR A N 1
ATOM 860 C CA . TYR A 1 108 ? 15.602 -3.752 -14.082 1.00 93.06 108 TYR A CA 1
ATOM 861 C C . TYR A 1 108 ? 16.713 -4.116 -15.072 1.00 93.06 108 TYR A C 1
ATOM 863 O O . TYR A 1 108 ? 17.599 -4.911 -14.751 1.00 93.06 108 TYR A O 1
ATOM 871 N N . GLY A 1 109 ? 16.676 -3.583 -16.298 1.00 92.62 109 GLY A N 1
ATOM 872 C CA . GLY A 1 109 ? 17.569 -4.035 -17.358 1.00 92.62 109 GLY A CA 1
ATOM 873 C C . GLY A 1 109 ? 17.381 -5.532 -17.615 1.00 92.62 109 GLY A C 1
ATOM 874 O O . GLY A 1 109 ? 16.265 -5.993 -17.846 1.00 92.62 109 GLY A O 1
ATOM 875 N N . ASP A 1 110 ? 18.480 -6.284 -17.568 1.00 90.81 110 ASP A N 1
ATOM 876 C CA . ASP A 1 110 ? 18.493 -7.748 -17.722 1.00 90.81 110 ASP A CA 1
ATOM 877 C C . ASP A 1 110 ? 18.468 -8.511 -16.386 1.00 90.81 110 ASP A C 1
ATOM 879 O O . ASP A 1 110 ? 18.564 -9.735 -16.374 1.00 90.81 110 ASP A O 1
ATOM 883 N N . LYS A 1 111 ? 18.364 -7.810 -15.248 1.00 92.00 111 LYS A N 1
ATOM 884 C CA . LYS A 1 111 ? 18.485 -8.392 -13.902 1.00 92.00 111 LYS A CA 1
ATOM 885 C C . LYS A 1 111 ? 17.181 -8.270 -13.115 1.00 92.00 111 LYS A C 1
ATOM 887 O O . LYS A 1 111 ? 17.140 -7.625 -12.072 1.00 92.00 111 LYS A O 1
ATOM 892 N N . LEU A 1 112 ? 16.109 -8.877 -13.620 1.00 93.25 112 LEU A N 1
ATOM 893 C CA . LEU A 1 112 ? 14.843 -8.951 -12.886 1.00 93.25 112 LEU A CA 1
ATOM 894 C C . LEU A 1 112 ? 14.987 -9.903 -11.679 1.00 93.25 112 LEU A C 1
ATOM 896 O O . LEU A 1 112 ? 15.311 -11.077 -11.887 1.00 93.25 112 LEU A O 1
ATOM 900 N N . PRO A 1 113 ? 14.732 -9.457 -10.435 1.00 94.81 113 PRO A N 1
ATOM 901 C CA . PRO A 1 113 ? 14.862 -10.313 -9.263 1.00 94.81 113 PRO A CA 1
ATOM 902 C C . PRO A 1 113 ? 13.604 -11.180 -9.092 1.00 94.81 113 PRO A C 1
ATOM 904 O O . PRO A 1 113 ? 12.718 -10.876 -8.307 1.00 94.81 113 PRO A O 1
ATOM 907 N N . LEU A 1 114 ? 13.519 -12.283 -9.839 1.00 94.25 114 LEU A N 1
ATOM 908 C CA . LEU A 1 114 ? 12.337 -13.164 -9.898 1.00 94.25 114 LEU A CA 1
ATOM 909 C C . LEU A 1 114 ? 11.826 -13.650 -8.527 1.00 94.25 114 LEU A C 1
ATOM 911 O O . LEU A 1 114 ? 10.619 -13.787 -8.336 1.00 94.25 114 LEU A O 1
ATOM 915 N N . ASN A 1 115 ? 12.736 -13.857 -7.571 1.00 96.00 115 ASN A N 1
ATOM 916 C CA . ASN A 1 115 ? 12.424 -14.318 -6.216 1.00 96.00 115 ASN A CA 1
ATOM 917 C C . ASN A 1 115 ? 12.061 -13.194 -5.228 1.00 96.00 115 ASN A C 1
ATOM 919 O O . ASN A 1 115 ? 11.771 -13.496 -4.071 1.00 96.00 115 ASN A O 1
ATOM 923 N N . GLU A 1 116 ? 12.111 -11.926 -5.645 1.00 96.25 116 GLU A N 1
ATOM 924 C CA . GLU A 1 116 ? 11.794 -10.787 -4.780 1.00 96.25 116 GLU A CA 1
ATOM 925 C C . GLU A 1 116 ? 10.336 -10.843 -4.325 1.00 96.25 116 GLU A C 1
ATOM 927 O O . GLU A 1 116 ? 9.438 -11.174 -5.108 1.00 96.25 116 GLU A O 1
ATOM 932 N N . GLN A 1 117 ? 10.111 -10.531 -3.049 1.00 97.19 117 GLN A N 1
ATOM 933 C CA . GLN A 1 117 ? 8.779 -10.533 -2.462 1.00 97.19 117 GLN A CA 1
ATOM 934 C C . GLN A 1 117 ? 8.030 -9.263 -2.851 1.00 97.19 117 GLN A C 1
ATOM 936 O O . GLN A 1 117 ? 8.533 -8.155 -2.698 1.00 97.19 117 GLN A O 1
ATOM 941 N N . VAL A 1 118 ? 6.793 -9.423 -3.313 1.00 97.00 118 VAL A N 1
ATOM 942 C CA . VAL A 1 118 ? 5.940 -8.320 -3.744 1.00 97.00 118 VAL A CA 1
ATOM 943 C C . VAL A 1 118 ? 4.511 -8.522 -3.252 1.00 97.00 118 VAL A C 1
ATOM 945 O O . VAL A 1 118 ? 3.943 -9.611 -3.333 1.00 97.00 118 VAL A O 1
ATOM 948 N N . ILE A 1 119 ? 3.894 -7.446 -2.765 1.00 98.12 119 ILE A N 1
ATOM 949 C CA . ILE A 1 119 ? 2.461 -7.392 -2.465 1.00 98.12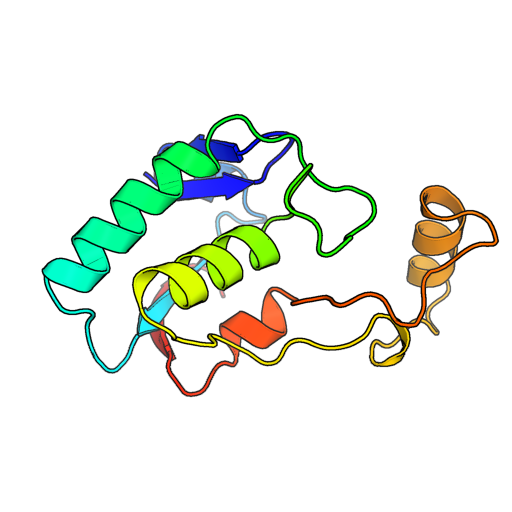 119 ILE A CA 1
ATOM 950 C C . ILE A 1 119 ? 1.784 -6.414 -3.419 1.00 98.12 119 ILE A C 1
ATOM 952 O O . ILE A 1 119 ? 2.094 -5.227 -3.434 1.00 98.12 119 ILE A O 1
ATOM 956 N N . SER A 1 120 ? 0.836 -6.882 -4.225 1.00 97.31 120 SER A N 1
ATOM 957 C CA . SER A 1 120 ? 0.120 -6.010 -5.161 1.00 97.31 120 SER A CA 1
ATOM 958 C C . SER A 1 120 ? -1.086 -5.324 -4.500 1.00 97.31 120 SER A C 1
ATOM 960 O O . SER A 1 120 ? -1.673 -5.877 -3.564 1.00 97.31 120 SER A O 1
ATOM 962 N N . PRO A 1 121 ? -1.525 -4.148 -4.993 1.00 97.50 121 PRO A N 1
ATOM 963 C CA . PRO A 1 121 ? -2.757 -3.520 -4.516 1.00 97.50 121 PRO A CA 1
ATOM 964 C C . PRO A 1 121 ? -3.983 -4.434 -4.636 1.00 97.50 121 PRO A C 1
ATOM 966 O O . PRO A 1 121 ? -4.821 -4.441 -3.738 1.00 97.50 121 PRO A O 1
ATOM 969 N N . VAL A 1 122 ? -4.069 -5.240 -5.703 1.00 97.12 122 VAL A N 1
ATOM 970 C CA . VAL A 1 122 ? -5.178 -6.186 -5.909 1.00 97.12 122 VAL A CA 1
ATOM 971 C C . VAL A 1 122 ? -5.150 -7.329 -4.891 1.00 97.12 122 VAL A C 1
ATOM 973 O O . VAL A 1 122 ? -6.175 -7.615 -4.282 1.00 97.12 122 VAL A O 1
ATOM 976 N N . ALA A 1 123 ? -3.974 -7.890 -4.581 1.00 97.81 123 ALA A N 1
ATOM 977 C CA . ALA A 1 123 ? -3.846 -8.927 -3.556 1.00 97.81 123 ALA A CA 1
ATOM 978 C C . ALA A 1 123 ? -4.308 -8.438 -2.173 1.00 97.81 123 ALA A C 1
ATOM 980 O O . ALA A 1 123 ?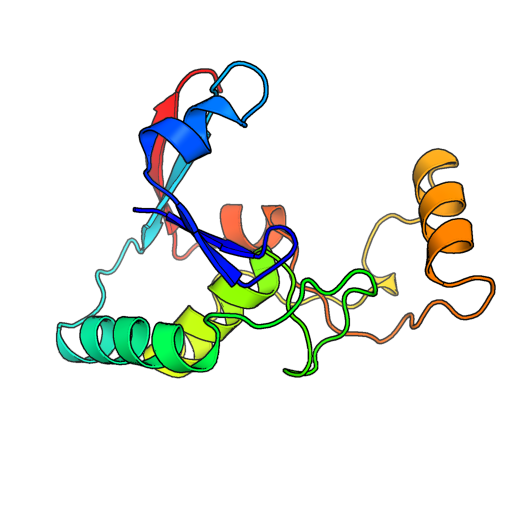 -4.888 -9.203 -1.401 1.00 97.81 123 ALA A O 1
ATOM 981 N N . MET A 1 124 ? -4.072 -7.161 -1.856 1.00 98.12 124 MET A N 1
ATOM 982 C CA . MET A 1 124 ? -4.609 -6.544 -0.642 1.00 98.12 124 MET A CA 1
ATOM 983 C C . MET A 1 124 ? -6.118 -6.321 -0.736 1.00 98.12 124 MET A C 1
ATOM 985 O O . MET A 1 124 ? -6.838 -6.631 0.210 1.00 98.12 124 MET A O 1
ATOM 989 N N . PHE A 1 125 ? -6.595 -5.785 -1.861 1.00 98.19 125 PHE A N 1
ATOM 990 C CA . PHE A 1 125 ? -8.004 -5.470 -2.097 1.00 98.19 125 PHE A CA 1
ATOM 991 C C . PHE A 1 125 ? -8.918 -6.696 -1.965 1.00 98.19 125 PHE A C 1
ATOM 993 O O . PHE A 1 125 ? -10.007 -6.584 -1.392 1.00 98.19 125 PHE A O 1
ATOM 1000 N N . ASP A 1 126 ? -8.442 -7.849 -2.439 1.00 97.75 126 ASP A N 1
ATOM 1001 C CA . ASP A 1 126 ? -9.138 -9.139 -2.416 1.00 97.75 126 ASP A CA 1
ATOM 1002 C C . ASP A 1 126 ? -8.960 -9.906 -1.097 1.00 97.75 126 ASP A C 1
ATOM 1004 O O . ASP A 1 126 ? -9.455 -11.025 -0.945 1.00 97.75 126 ASP A O 1
ATOM 1008 N N . SER A 1 127 ? -8.266 -9.327 -0.110 1.00 98.25 127 SER A N 1
ATOM 1009 C CA . SER A 1 127 ? -8.062 -9.978 1.182 1.00 98.25 127 SER A CA 1
ATOM 1010 C C . SER A 1 127 ? -9.405 -10.353 1.830 1.00 98.25 127 SER A C 1
ATOM 1012 O O . SER A 1 127 ? -10.263 -9.485 2.024 1.00 98.25 127 SER A O 1
ATOM 1014 N N . PRO A 1 128 ? -9.584 -11.610 2.284 1.00 97.88 128 PRO A N 1
ATOM 1015 C CA . PRO A 1 128 ? -10.834 -12.050 2.906 1.00 97.88 128 PRO A CA 1
ATOM 1016 C C . PRO A 1 128 ? -11.102 -11.371 4.257 1.00 97.88 128 PRO A C 1
ATOM 1018 O O . PRO A 1 128 ? -12.226 -11.433 4.765 1.00 97.88 128 PRO A O 1
ATOM 1021 N N . LEU A 1 129 ? -10.088 -10.714 4.834 1.00 98.25 129 LEU A N 1
ATOM 1022 C CA . LEU A 1 129 ? -10.190 -9.933 6.066 1.00 98.25 129 LEU A CA 1
ATOM 1023 C C . LEU A 1 129 ? -10.927 -8.605 5.864 1.00 98.25 129 LEU A C 1
ATOM 1025 O O . LEU A 1 129 ? -11.329 -7.986 6.850 1.00 98.25 129 LEU A O 1
ATOM 1029 N N . LEU A 1 130 ? -11.084 -8.157 4.616 1.00 98.44 130 LEU A N 1
ATOM 1030 C CA . LEU A 1 130 ? -11.609 -6.841 4.286 1.00 98.44 130 LEU A CA 1
ATOM 1031 C C . LEU A 1 130 ? -13.038 -6.899 3.741 1.00 98.44 130 LEU A C 1
ATOM 1033 O O . LEU A 1 130 ? -13.457 -7.859 3.095 1.00 98.44 130 LEU A O 1
ATOM 1037 N N . GLU A 1 131 ? -13.775 -5.823 3.970 1.00 98.44 131 GLU A N 1
ATOM 1038 C CA . GLU A 1 131 ? -15.074 -5.530 3.374 1.00 98.44 131 GLU A CA 1
ATOM 1039 C C . GLU A 1 131 ? -15.070 -4.135 2.741 1.00 98.44 131 GLU A C 1
ATOM 1041 O O . GLU A 1 131 ? -14.309 -3.250 3.141 1.00 98.44 131 GLU A O 1
ATOM 1046 N N . THR A 1 132 ? -15.899 -3.942 1.715 1.00 98.50 132 THR A N 1
ATOM 1047 C CA . THR A 1 132 ? -16.082 -2.630 1.083 1.00 98.50 132 THR A CA 1
ATOM 1048 C C . THR A 1 132 ? -16.994 -1.772 1.951 1.00 98.50 132 THR A C 1
ATOM 1050 O O . THR A 1 132 ? -18.112 -2.175 2.250 1.00 98.50 132 THR A O 1
ATOM 1053 N N . VAL A 1 133 ? -16.536 -0.572 2.310 1.00 98.31 133 VAL A N 1
ATOM 1054 C CA . VAL A 1 133 ? -17.302 0.390 3.127 1.00 98.31 133 VAL A CA 1
ATOM 1055 C C . VAL A 1 133 ? -17.663 1.673 2.378 1.00 98.31 133 VAL A C 1
ATOM 1057 O O . VAL A 1 133 ? -18.496 2.440 2.849 1.00 98.31 133 VAL A O 1
ATOM 1060 N N . ALA A 1 134 ? -17.048 1.920 1.219 1.00 97.81 134 ALA A N 1
ATOM 1061 C CA . ALA A 1 134 ? -17.449 2.970 0.286 1.00 97.81 134 ALA A CA 1
ATOM 1062 C C . ALA A 1 134 ? -16.987 2.617 -1.132 1.00 97.81 134 ALA A C 1
ATOM 1064 O O . ALA A 1 134 ? -15.934 2.000 -1.304 1.00 97.81 134 ALA A O 1
ATOM 1065 N N . SER A 1 135 ? -17.753 3.045 -2.131 1.00 97.12 135 SER A N 1
ATOM 1066 C CA . SER A 1 135 ? -17.402 2.948 -3.547 1.00 97.12 135 SER A CA 1
ATOM 1067 C C . SER A 1 135 ? -17.945 4.171 -4.275 1.00 97.12 135 SER A C 1
ATOM 1069 O O . SER A 1 135 ? -19.112 4.521 -4.098 1.00 97.12 135 SER A O 1
ATOM 1071 N N . VAL A 1 136 ? -17.103 4.833 -5.060 1.00 96.06 136 VAL A N 1
ATOM 1072 C CA . VAL A 1 136 ? -17.466 5.990 -5.878 1.00 96.06 136 VAL A CA 1
ATOM 1073 C C . VAL A 1 136 ? -16.886 5.785 -7.269 1.00 96.06 136 VAL A C 1
ATOM 1075 O O . VAL A 1 136 ? -15.678 5.607 -7.407 1.00 96.06 136 VAL A O 1
ATOM 1078 N N . GLY A 1 137 ? -17.748 5.822 -8.289 1.00 86.00 137 GLY A N 1
ATOM 1079 C CA . GLY A 1 137 ? -17.346 5.758 -9.699 1.00 86.00 137 GLY A CA 1
ATOM 1080 C C . GLY A 1 137 ? -16.660 4.453 -10.125 1.00 86.00 137 GLY A C 1
ATOM 1081 O O . GLY A 1 137 ? -15.869 4.488 -11.068 1.00 86.00 137 GLY A O 1
ATOM 1082 N N . TYR A 1 138 ? -16.916 3.351 -9.415 1.00 61.91 138 TYR A N 1
ATOM 1083 C CA . TYR A 1 138 ? -16.409 2.004 -9.696 1.00 61.91 138 TYR A CA 1
ATOM 1084 C C . TYR A 1 138 ? -17.545 1.099 -10.169 1.00 61.91 138 TYR A C 1
ATOM 1086 O O . TYR A 1 138 ? -18.643 1.214 -9.574 1.00 61.91 138 TYR A O 1
#